Protein AF-A0A7J9YKB8-F1 (afdb_monomer)

Sequence (65 aa):
ARGIEFPDGDLAGKVCAAAFERGLLMETSGPDGEVVKLLPALTVTDAEIDQGLGIIRESVAAVLR

Secondary structure (DSSP, 8-state):
--EEE-SSHHHHHHHHHHHHHTT----EESTTS-EEE----TT--HHHHHHHHHHHHHHHHHH--

Structure (mmCIF, N/CA/C/O backbone):
data_AF-A0A7J9YKB8-F1
#
_entry.id   AF-A0A7J9YKB8-F1
#
loop_
_atom_site.group_PDB
_atom_site.id
_atom_site.type_symbol
_atom_site.label_atom_id
_atom_site.label_alt_id
_atom_site.label_comp_id
_atom_site.label_asym_id
_atom_site.label_entity_id
_atom_site.label_seq_id
_atom_site.pdbx_PDB_ins_code
_atom_site.Cartn_x
_atom_site.Cartn_y
_atom_site.Cartn_z
_atom_site.occupancy
_atom_site.B_iso_or_equiv
_atom_site.auth_seq_id
_atom_site.auth_comp_id
_atom_site.auth_asym_id
_atom_site.auth_atom_id
_atom_site.pdbx_PDB_model_num
ATOM 1 N N . ALA A 1 1 ? 12.883 -0.858 7.308 1.00 59.31 1 ALA A N 1
ATOM 2 C CA . ALA A 1 1 ? 11.413 -0.696 7.303 1.00 59.31 1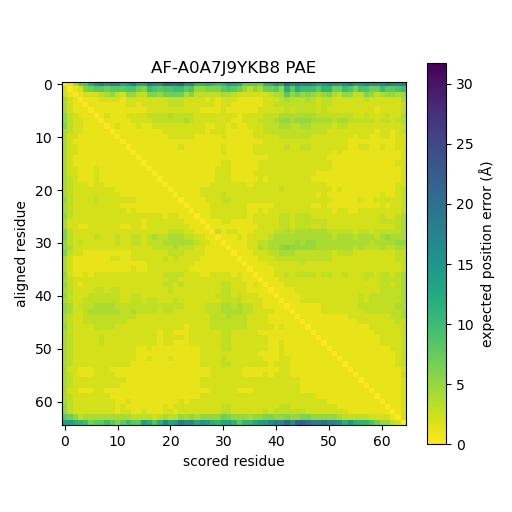 ALA A CA 1
ATOM 3 C C . ALA A 1 1 ? 10.772 -2.082 7.293 1.00 59.31 1 ALA A C 1
ATOM 5 O O . ALA A 1 1 ? 11.457 -3.022 6.910 1.00 59.31 1 ALA A O 1
ATOM 6 N N . ARG A 1 2 ? 9.520 -2.237 7.744 1.00 80.00 2 ARG A N 1
ATOM 7 C CA . ARG A 1 2 ? 8.753 -3.477 7.525 1.00 80.00 2 ARG A CA 1
ATOM 8 C C . ARG A 1 2 ? 7.817 -3.260 6.336 1.00 80.00 2 ARG A C 1
ATOM 10 O O . ARG A 1 2 ? 7.244 -2.178 6.214 1.00 80.00 2 ARG A O 1
ATOM 17 N N . GLY A 1 3 ? 7.692 -4.256 5.471 1.00 92.31 3 GLY A N 1
ATOM 18 C CA . GLY A 1 3 ? 6.932 -4.145 4.233 1.00 92.31 3 GLY A CA 1
ATOM 19 C C . GLY A 1 3 ? 6.834 -5.476 3.500 1.00 92.31 3 GLY A C 1
ATOM 20 O O . GLY A 1 3 ? 7.254 -6.506 4.028 1.00 92.31 3 GLY A O 1
ATOM 21 N N . ILE A 1 4 ? 6.268 -5.424 2.299 1.00 95.12 4 ILE A N 1
ATOM 22 C CA . ILE A 1 4 ? 6.144 -6.554 1.376 1.00 95.12 4 ILE A CA 1
ATOM 23 C C . ILE A 1 4 ? 7.143 -6.325 0.241 1.00 95.12 4 ILE A C 1
ATOM 25 O O . ILE A 1 4 ? 7.068 -5.300 -0.434 1.00 95.12 4 ILE A O 1
ATOM 29 N N . GLU A 1 5 ? 8.083 -7.249 0.070 1.00 96.44 5 GLU A N 1
ATOM 30 C CA . GLU A 1 5 ? 9.095 -7.213 -0.991 1.00 96.44 5 GLU A CA 1
ATOM 31 C C . GLU A 1 5 ? 8.546 -7.828 -2.286 1.00 96.44 5 GLU A C 1
ATOM 33 O O . GLU A 1 5 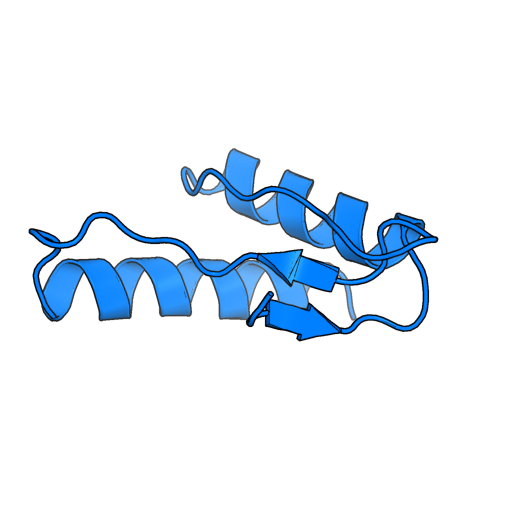? 7.889 -8.873 -2.261 1.00 96.44 5 GLU A O 1
ATOM 38 N N . PHE A 1 6 ? 8.822 -7.168 -3.407 1.00 96.19 6 PHE A N 1
ATOM 39 C CA . PHE A 1 6 ? 8.542 -7.620 -4.767 1.00 96.19 6 PHE A CA 1
ATOM 40 C C . PHE A 1 6 ? 9.866 -7.838 -5.522 1.00 96.19 6 PHE A C 1
ATOM 42 O O . PHE A 1 6 ? 10.894 -7.324 -5.095 1.00 96.19 6 PHE A O 1
ATOM 49 N N . PRO A 1 7 ? 9.871 -8.578 -6.648 1.00 96.06 7 PRO A N 1
ATOM 50 C CA . PRO A 1 7 ? 11.088 -8.820 -7.427 1.00 96.06 7 PRO A CA 1
ATOM 51 C C . PRO A 1 7 ? 11.770 -7.552 -7.961 1.00 96.06 7 PRO A C 1
ATOM 53 O O . PRO A 1 7 ? 12.980 -7.566 -8.166 1.00 96.06 7 PRO A O 1
ATOM 56 N N . ASP A 1 8 ? 11.003 -6.487 -8.213 1.00 96.50 8 ASP A N 1
ATOM 57 C CA . ASP A 1 8 ? 11.495 -5.194 -8.683 1.00 96.50 8 ASP A CA 1
ATOM 58 C C . ASP A 1 8 ? 10.541 -4.043 -8.301 1.00 96.50 8 ASP A C 1
ATOM 60 O O . ASP A 1 8 ? 9.391 -4.251 -7.883 1.00 96.50 8 ASP A O 1
ATOM 64 N N . GLY A 1 9 ? 11.034 -2.809 -8.440 1.00 96.94 9 GLY A N 1
ATOM 65 C CA . GLY A 1 9 ? 10.273 -1.592 -8.155 1.00 96.94 9 GLY A CA 1
ATOM 66 C C . GLY A 1 9 ? 9.114 -1.329 -9.119 1.00 96.94 9 GLY A C 1
ATOM 67 O O . GLY A 1 9 ? 8.127 -0.703 -8.727 1.00 96.94 9 GLY A O 1
ATOM 68 N N . ASP A 1 10 ? 9.172 -1.846 -10.349 1.00 97.81 10 ASP A N 1
ATOM 69 C CA . ASP A 1 10 ? 8.087 -1.700 -11.324 1.00 97.81 10 ASP A CA 1
ATOM 70 C C . ASP A 1 10 ? 6.846 -2.475 -10.867 1.00 97.81 10 ASP A C 1
ATOM 72 O O . ASP A 1 10 ? 5.719 -1.970 -10.932 1.00 97.81 10 ASP A O 1
ATOM 76 N N . LEU A 1 11 ? 7.034 -3.700 -10.373 1.00 97.56 11 LEU A N 1
ATOM 77 C CA . LEU A 1 11 ? 5.954 -4.526 -9.853 1.00 97.56 11 LEU A CA 1
ATOM 78 C C . LEU A 1 11 ? 5.385 -3.947 -8.557 1.00 97.56 11 LEU A C 1
ATOM 80 O O . LEU A 1 11 ? 4.163 -3.845 -8.424 1.00 97.56 11 LEU A O 1
ATOM 84 N N . ALA A 1 12 ? 6.252 -3.499 -7.643 1.00 97.75 12 ALA A N 1
ATOM 85 C CA . ALA A 1 12 ? 5.837 -2.805 -6.425 1.00 97.75 12 ALA A CA 1
ATOM 86 C C . ALA A 1 12 ? 5.020 -1.537 -6.746 1.00 97.75 12 ALA A C 1
ATOM 88 O O . ALA A 1 12 ? 3.952 -1.312 -6.170 1.00 97.75 12 ALA A O 1
ATOM 89 N N . GLY A 1 13 ? 5.471 -0.742 -7.722 1.00 98.00 13 GLY A N 1
ATOM 90 C CA . GLY A 1 13 ? 4.785 0.459 -8.195 1.00 98.00 13 GLY A CA 1
ATOM 91 C C . GLY A 1 13 ? 3.406 0.168 -8.789 1.00 98.00 13 GLY A C 1
ATOM 92 O O . GLY A 1 13 ? 2.436 0.849 -8.447 1.00 98.00 13 GLY A O 1
ATOM 93 N N . LYS A 1 14 ? 3.277 -0.882 -9.613 1.00 98.31 14 LYS A N 1
ATOM 94 C CA . LYS A 1 14 ? 1.980 -1.329 -10.157 1.00 98.31 14 LYS A CA 1
ATOM 95 C C . LYS A 1 14 ? 1.003 -1.734 -9.055 1.00 98.31 14 LYS A C 1
ATOM 97 O O . LYS A 1 14 ? -0.174 -1.390 -9.135 1.00 98.31 14 LYS A O 1
ATOM 102 N N . VAL A 1 15 ? 1.478 -2.428 -8.019 1.00 98.38 15 VAL A N 1
ATOM 103 C CA . VAL A 1 15 ? 0.640 -2.795 -6.868 1.00 98.38 15 VAL A CA 1
ATOM 104 C C . VAL A 1 15 ? 0.182 -1.556 -6.097 1.00 98.38 15 VAL A C 1
ATOM 106 O O . VAL A 1 15 ? -1.005 -1.454 -5.791 1.00 98.38 15 VAL A O 1
ATOM 109 N N . CYS A 1 16 ? 1.069 -0.589 -5.836 1.00 98.19 16 CYS A N 1
ATOM 110 C CA . CYS A 1 16 ? 0.693 0.678 -5.195 1.00 98.19 16 CYS A CA 1
ATOM 111 C C . CYS A 1 16 ? -0.337 1.466 -6.021 1.00 98.19 16 CYS A C 1
ATOM 113 O O . CYS A 1 16 ? -1.297 1.985 -5.456 1.00 98.19 16 CYS A O 1
ATOM 115 N N . ALA A 1 17 ? -0.182 1.522 -7.348 1.00 98.38 17 ALA A N 1
ATOM 116 C CA . ALA A 1 17 ? -1.144 2.178 -8.234 1.00 98.38 17 ALA A CA 1
ATOM 117 C C . ALA A 1 17 ? -2.521 1.492 -8.187 1.00 98.38 17 ALA A C 1
ATOM 119 O O . ALA A 1 17 ? -3.539 2.155 -7.993 1.00 98.38 17 ALA A O 1
ATOM 120 N N . ALA A 1 18 ? -2.551 0.158 -8.265 1.00 98.44 18 ALA A N 1
ATOM 121 C CA . ALA A 1 18 ? -3.781 -0.621 -8.149 1.00 98.44 18 ALA A CA 1
ATOM 122 C C . ALA A 1 18 ? -4.466 -0.439 -6.778 1.00 98.44 18 ALA A C 1
ATOM 124 O O . ALA A 1 18 ? -5.696 -0.372 -6.704 1.00 98.44 18 ALA A O 1
ATOM 125 N N . ALA A 1 19 ? -3.695 -0.333 -5.693 1.00 98.56 19 ALA A N 1
ATOM 126 C CA . ALA A 1 19 ? -4.229 -0.052 -4.362 1.00 98.56 19 ALA A CA 1
ATOM 127 C C . ALA A 1 19 ? -4.813 1.365 -4.269 1.00 98.56 19 ALA A C 1
ATOM 129 O O . ALA A 1 19 ? -5.898 1.546 -3.711 1.00 98.56 19 ALA A O 1
ATOM 130 N N . PHE A 1 20 ? -4.152 2.351 -4.882 1.00 98.56 20 PHE A N 1
ATOM 131 C CA . PHE A 1 20 ? -4.619 3.736 -4.912 1.00 98.56 20 PHE A CA 1
ATOM 132 C C . PHE A 1 20 ? -5.957 3.880 -5.648 1.00 98.56 20 PHE A C 1
ATOM 134 O O . PHE A 1 20 ? -6.869 4.529 -5.137 1.00 98.56 20 PHE A O 1
ATOM 141 N N . GLU A 1 21 ? -6.131 3.197 -6.783 1.00 98.50 21 GLU A N 1
ATOM 142 C CA . GLU A 1 21 ? -7.416 3.125 -7.503 1.00 98.50 21 GLU A CA 1
ATOM 143 C C . GLU A 1 21 ? -8.550 2.526 -6.652 1.00 98.50 21 GLU A C 1
ATOM 145 O O . GLU A 1 21 ? -9.721 2.845 -6.857 1.00 98.50 21 GLU A O 1
ATOM 150 N N . ARG A 1 22 ? -8.210 1.681 -5.670 1.00 98.44 22 ARG A N 1
ATOM 151 C CA . ARG A 1 22 ? -9.143 1.068 -4.708 1.00 98.44 22 ARG A CA 1
ATOM 152 C C . ARG A 1 22 ? -9.294 1.874 -3.413 1.00 98.44 22 ARG A C 1
ATOM 154 O O . ARG A 1 22 ? -9.951 1.413 -2.484 1.00 98.44 22 ARG A O 1
ATOM 161 N N . GLY A 1 23 ? -8.705 3.066 -3.342 1.00 98.19 23 GLY A N 1
ATOM 162 C CA . GLY A 1 23 ? -8.824 3.970 -2.199 1.00 98.19 23 GLY A CA 1
ATOM 163 C C . GLY A 1 23 ? -7.837 3.712 -1.058 1.00 98.19 23 GLY A C 1
ATOM 164 O O . GLY A 1 23 ? -8.041 4.241 0.033 1.00 98.19 23 GLY A O 1
ATOM 165 N N . LEU A 1 24 ? -6.770 2.936 -1.279 1.00 98.31 24 LEU A N 1
ATOM 166 C CA . LEU A 1 24 ? -5.707 2.728 -0.294 1.00 98.31 24 LEU A CA 1
ATOM 167 C C . LEU A 1 24 ? -4.408 3.411 -0.736 1.00 98.31 24 LEU A C 1
ATOM 169 O O . LEU A 1 24 ? -3.805 3.039 -1.740 1.00 98.31 24 LEU A O 1
ATOM 173 N N . LEU A 1 25 ? -3.943 4.387 0.047 1.00 97.62 25 LEU A N 1
ATOM 174 C CA . LEU A 1 25 ? -2.652 5.033 -0.181 1.00 97.62 25 LEU A CA 1
ATOM 175 C C . LEU A 1 25 ? -1.510 4.153 0.342 1.00 97.62 25 LEU A C 1
ATOM 177 O O . LEU A 1 25 ? -1.481 3.787 1.516 1.00 97.62 25 LEU A O 1
ATOM 181 N N . MET A 1 26 ? -0.552 3.861 -0.532 1.00 95.88 26 MET A N 1
ATOM 182 C CA . MET A 1 26 ? 0.654 3.089 -0.234 1.00 95.88 26 MET A CA 1
ATOM 183 C C . MET A 1 26 ? 1.863 3.743 -0.907 1.00 95.88 26 MET A C 1
ATOM 185 O O . MET A 1 26 ? 1.715 4.511 -1.857 1.00 95.88 26 MET A O 1
ATOM 189 N N . GLU A 1 27 ? 3.063 3.426 -0.431 1.00 96.06 27 GLU A N 1
ATOM 190 C CA . GLU A 1 27 ? 4.314 3.943 -0.985 1.00 96.06 27 GLU A CA 1
ATOM 191 C C . GLU A 1 27 ? 5.378 2.839 -1.010 1.00 96.06 27 GLU A C 1
ATOM 193 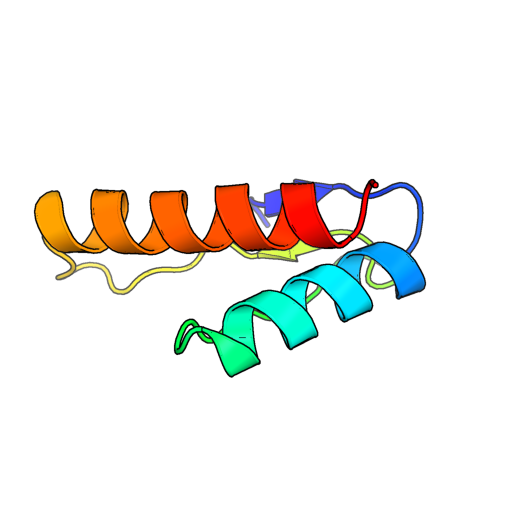O O . GLU A 1 27 ? 5.390 1.945 -0.153 1.00 96.06 27 GLU A O 1
ATOM 198 N N . THR A 1 28 ? 6.288 2.920 -1.977 1.00 96.94 28 THR A N 1
ATOM 199 C CA . THR A 1 28 ? 7.440 2.026 -2.104 1.00 96.94 28 THR A CA 1
ATOM 200 C C . THR A 1 28 ? 8.654 2.513 -1.299 1.00 96.94 28 THR A C 1
ATOM 202 O O . THR A 1 28 ? 8.703 3.625 -0.767 1.00 96.94 28 THR A O 1
ATOM 205 N N . SER A 1 29 ? 9.630 1.625 -1.135 1.00 95.31 29 SER A N 1
ATOM 206 C CA . SER A 1 29 ? 10.902 1.783 -0.428 1.00 95.31 29 SER A CA 1
ATOM 207 C C . SER A 1 29 ? 11.866 0.684 -0.864 1.00 95.31 29 SER A C 1
ATOM 209 O O . SER A 1 29 ? 11.528 -0.099 -1.741 1.00 95.31 29 SER A O 1
ATOM 211 N N . GLY A 1 30 ? 13.028 0.596 -0.219 1.00 93.25 30 GLY A N 1
ATOM 212 C CA . GLY A 1 30 ? 14.119 -0.257 -0.681 1.00 93.25 30 GLY A CA 1
ATOM 213 C C . GLY A 1 30 ? 15.028 0.517 -1.639 1.00 93.25 30 GLY A C 1
ATOM 214 O O . GLY A 1 30 ? 14.611 1.557 -2.160 1.00 93.25 30 GLY A O 1
ATOM 215 N N . PRO A 1 31 ? 16.294 0.100 -1.792 1.00 94.50 31 PRO A N 1
ATOM 216 C CA . PRO A 1 31 ? 17.237 0.738 -2.708 1.00 94.50 31 PRO A CA 1
ATOM 217 C C . PRO A 1 31 ? 16.723 0.801 -4.154 1.00 94.50 31 PRO A C 1
ATOM 219 O O . PRO A 1 31 ? 17.023 1.779 -4.836 1.00 94.50 31 PRO A O 1
ATOM 222 N N . ASP A 1 32 ? 15.902 -0.166 -4.571 1.00 95.38 32 ASP A N 1
ATOM 223 C CA . ASP A 1 32 ? 15.365 -0.286 -5.928 1.00 95.38 32 ASP A CA 1
ATOM 224 C C . ASP A 1 32 ? 13.847 -0.004 -5.989 1.00 95.38 32 ASP A C 1
ATOM 226 O O . ASP A 1 32 ? 13.203 -0.206 -7.019 1.00 95.38 32 ASP A O 1
ATOM 230 N N . GLY A 1 33 ? 13.250 0.490 -4.895 1.00 96.50 33 GLY A N 1
ATOM 231 C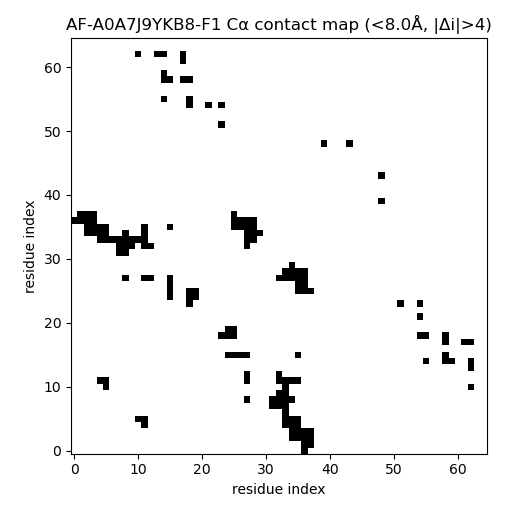 CA . GLY A 1 33 ? 11.808 0.748 -4.806 1.00 96.50 33 GLY A CA 1
ATOM 232 C C . GLY A 1 33 ? 10.950 -0.523 -4.729 1.00 96.50 33 GLY A C 1
ATOM 233 O O . GLY A 1 33 ? 9.744 -0.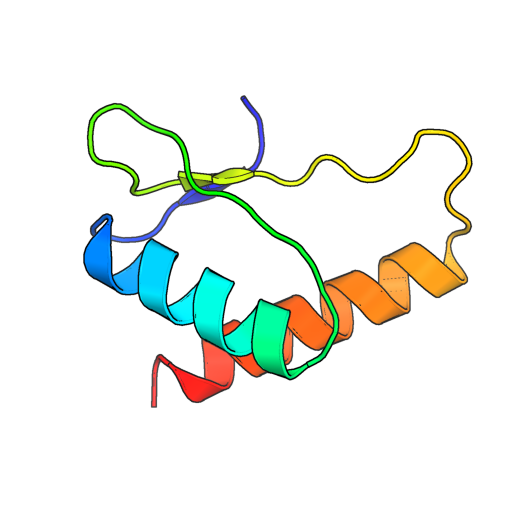468 -4.958 1.00 96.50 33 GLY A O 1
ATOM 234 N N . GLU A 1 34 ? 11.560 -1.657 -4.407 1.00 96.81 34 GLU A N 1
ATOM 235 C CA . GLU A 1 34 ? 11.007 -3.007 -4.463 1.00 96.81 34 GLU A CA 1
ATOM 236 C C . GLU A 1 34 ? 10.169 -3.403 -3.234 1.00 96.81 34 GLU A C 1
ATOM 238 O O . GLU A 1 34 ? 9.498 -4.435 -3.234 1.00 96.81 34 GLU A O 1
ATOM 243 N N . VAL A 1 35 ? 10.156 -2.582 -2.180 1.00 97.19 35 VAL A N 1
ATOM 244 C CA . VAL A 1 35 ? 9.447 -2.873 -0.926 1.00 97.19 35 VAL A CA 1
ATOM 245 C C . VAL A 1 35 ? 8.282 -1.919 -0.707 1.00 97.19 35 VAL A C 1
ATOM 247 O O . VAL A 1 35 ? 8.474 -0.728 -0.466 1.00 97.19 35 VAL A O 1
ATOM 250 N N . VAL A 1 36 ? 7.062 -2.442 -0.653 1.00 96.94 36 VAL A N 1
ATOM 251 C CA . VAL A 1 36 ? 5.874 -1.660 -0.291 1.00 96.94 36 VAL A CA 1
ATOM 252 C C . VAL A 1 36 ? 5.753 -1.549 1.233 1.00 96.94 36 VAL A C 1
ATOM 254 O O . VAL A 1 36 ? 5.716 -2.559 1.941 1.00 96.94 36 VAL A O 1
ATOM 257 N N . LYS A 1 37 ? 5.689 -0.320 1.762 1.00 95.06 37 LYS A N 1
ATOM 258 C CA . LYS A 1 37 ? 5.621 -0.045 3.211 1.00 95.06 37 LYS A CA 1
ATOM 259 C C . LYS A 1 37 ? 4.231 -0.359 3.779 1.00 95.06 37 LYS A C 1
ATOM 261 O O . LYS A 1 37 ? 3.221 -0.025 3.166 1.00 95.06 37 LYS A O 1
ATOM 266 N N . LEU A 1 38 ? 4.176 -0.886 5.006 1.00 94.25 38 LEU A N 1
ATOM 267 C CA . LEU A 1 38 ? 2.937 -1.008 5.788 1.00 94.25 38 LEU A CA 1
ATOM 268 C C . LEU A 1 38 ? 3.027 -0.119 7.032 1.00 94.25 38 LEU A C 1
ATOM 270 O O . LEU A 1 38 ? 3.609 -0.508 8.044 1.00 94.25 38 LEU A O 1
ATOM 274 N N . LEU A 1 39 ? 2.491 1.097 6.926 1.00 94.88 39 LEU A N 1
ATOM 275 C CA . LEU A 1 39 ? 2.559 2.133 7.963 1.00 94.88 39 LEU A CA 1
ATOM 276 C C . LEU A 1 39 ? 1.166 2.733 8.233 1.00 94.88 39 LEU A C 1
ATOM 278 O O . LEU A 1 39 ? 0.949 3.912 7.949 1.00 94.88 39 LEU A O 1
ATOM 282 N N . PRO A 1 40 ? 0.196 1.943 8.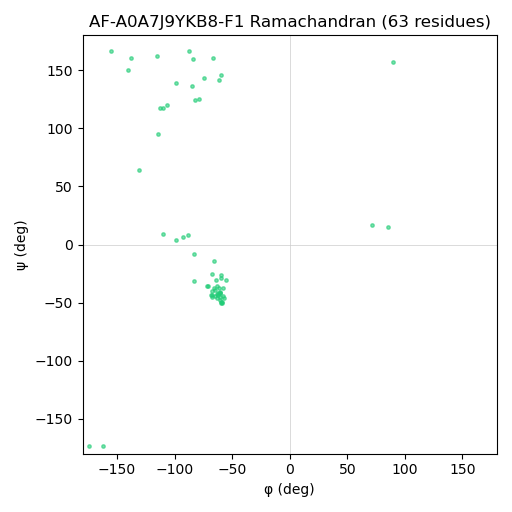731 1.00 94.38 40 PRO A N 1
ATOM 283 C CA . PRO A 1 40 ? -1.101 2.491 9.108 1.00 94.38 40 PRO A CA 1
ATOM 284 C C . PRO A 1 40 ? -0.963 3.430 10.318 1.00 94.38 40 PRO A C 1
ATOM 286 O O . PRO A 1 40 ? 0.010 3.366 11.075 1.00 94.38 40 PRO A O 1
ATOM 289 N N . ALA A 1 41 ? -1.953 4.300 10.521 1.00 95.94 41 ALA A N 1
ATOM 290 C CA . ALA A 1 41 ? -2.012 5.143 11.711 1.00 95.94 41 ALA A CA 1
ATOM 291 C C . ALA A 1 41 ? -2.067 4.288 12.989 1.00 95.94 41 ALA A C 1
ATOM 293 O O . ALA A 1 41 ? -2.724 3.253 13.012 1.00 95.94 41 ALA A O 1
ATOM 294 N N . LEU A 1 42 ? -1.454 4.748 14.085 1.00 96.81 42 LEU A N 1
ATOM 295 C CA . LEU A 1 42 ? -1.484 4.024 15.369 1.00 96.81 42 LEU A CA 1
ATOM 296 C C . LEU A 1 42 ? -2.888 3.934 15.997 1.00 96.81 42 LEU A C 1
ATOM 298 O O . LEU A 1 42 ? -3.091 3.169 16.932 1.00 96.81 42 LEU A O 1
ATOM 302 N N . THR A 1 43 ? -3.835 4.734 15.508 1.00 97.88 43 THR A N 1
ATOM 303 C CA . THR A 1 43 ? -5.232 4.789 15.961 1.00 97.88 43 THR A CA 1
ATOM 304 C C . THR A 1 43 ? -6.186 3.997 15.067 1.00 97.88 43 THR A C 1
ATOM 306 O O . THR A 1 43 ? -7.394 4.086 15.265 1.00 97.88 43 THR A O 1
ATOM 309 N N . VAL A 1 44 ? -5.667 3.293 14.054 1.00 97.62 44 VAL A N 1
ATOM 310 C CA . VAL A 1 44 ? -6.470 2.452 13.160 1.00 97.62 44 VAL A CA 1
ATOM 311 C C . VAL A 1 44 ? -7.156 1.340 13.955 1.00 97.62 44 VAL A C 1
ATOM 313 O O . VAL A 1 44 ? -6.578 0.774 14.884 1.00 97.62 44 VAL A O 1
ATOM 316 N N . THR A 1 45 ? -8.393 1.028 13.596 1.00 98.62 45 THR A N 1
ATOM 317 C CA . THR A 1 45 ? -9.143 -0.093 14.169 1.00 98.62 45 THR A CA 1
ATOM 318 C C . THR A 1 45 ? -8.807 -1.408 13.465 1.00 98.62 45 THR A C 1
ATOM 320 O O . THR A 1 45 ? -8.377 -1.417 12.311 1.00 98.62 45 THR A O 1
ATOM 323 N N . ASP A 1 46 ? -9.074 -2.541 14.119 1.00 98.38 46 ASP A N 1
ATOM 324 C CA . ASP A 1 46 ? -8.894 -3.864 13.501 1.00 98.38 46 ASP A CA 1
ATOM 325 C C . ASP A 1 46 ? -9.727 -4.017 12.215 1.00 98.38 46 ASP A C 1
ATOM 327 O O . ASP A 1 46 ? -9.252 -4.558 11.222 1.00 98.38 46 ASP A O 1
ATOM 331 N N . ALA A 1 47 ? -10.941 -3.456 12.186 1.00 98.50 47 ALA A N 1
ATOM 332 C CA . ALA A 1 47 ? -11.799 -3.486 11.001 1.00 98.50 47 ALA A CA 1
ATOM 333 C C . ALA A 1 47 ? -11.201 -2.706 9.813 1.00 98.50 47 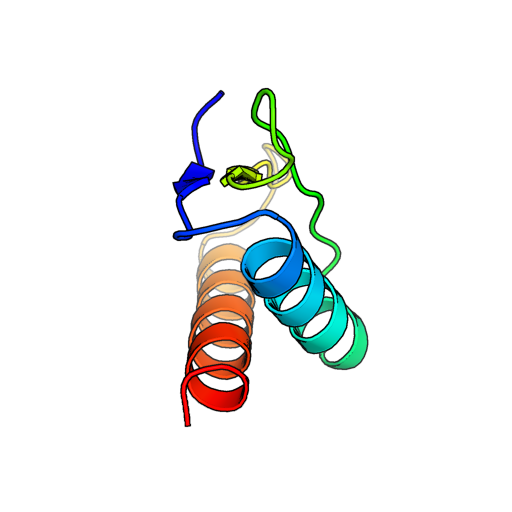ALA A C 1
ATOM 335 O O . ALA A 1 47 ? -11.291 -3.144 8.666 1.00 98.50 47 ALA A O 1
ATOM 336 N N . GLU A 1 48 ? -10.571 -1.558 10.072 1.00 98.25 48 GLU A N 1
ATOM 337 C CA . GLU A 1 48 ? -9.874 -0.781 9.040 1.00 98.25 48 GLU A CA 1
ATOM 338 C C . GLU A 1 48 ? -8.587 -1.479 8.576 1.00 98.25 48 GLU A C 1
ATOM 340 O O . GLU A 1 48 ? -8.267 -1.433 7.385 1.00 98.25 48 GLU A O 1
ATOM 345 N N . ILE A 1 49 ? -7.873 -2.164 9.480 1.00 97.75 49 ILE A N 1
ATOM 346 C CA . ILE A 1 49 ? -6.737 -3.029 9.124 1.00 97.75 49 ILE A CA 1
ATOM 347 C C . ILE A 1 49 ? -7.207 -4.129 8.168 1.00 97.75 49 ILE A C 1
ATOM 349 O O . ILE A 1 49 ? -6.615 -4.294 7.101 1.00 97.75 49 ILE A O 1
ATOM 353 N N . ASP A 1 50 ? -8.283 -4.842 8.505 1.00 98.44 50 ASP A N 1
ATOM 354 C CA . ASP A 1 50 ? -8.832 -5.919 7.677 1.00 98.44 50 ASP A CA 1
ATOM 355 C C . ASP A 1 50 ? -9.265 -5.410 6.296 1.00 98.44 50 ASP A C 1
ATOM 357 O O . ASP A 1 50 ? -8.964 -6.037 5.274 1.00 98.44 50 ASP A O 1
ATOM 361 N N . GLN A 1 51 ? -9.908 -4.238 6.242 1.00 98.50 51 GLN A N 1
ATOM 362 C CA . GLN A 1 51 ? -10.254 -3.575 4.984 1.00 98.50 51 GLN A CA 1
ATOM 363 C C . GLN A 1 51 ? -8.999 -3.261 4.154 1.00 98.50 51 GLN A C 1
ATOM 365 O O . GLN A 1 51 ? -8.941 -3.594 2.967 1.00 98.50 51 GLN A O 1
ATOM 370 N N . GLY A 1 52 ? -7.983 -2.645 4.765 1.00 98.00 52 GLY A N 1
ATOM 371 C CA . GLY A 1 52 ? -6.728 -2.301 4.096 1.00 98.00 52 GLY A CA 1
ATOM 372 C C . GLY A 1 52 ? -5.996 -3.535 3.564 1.00 98.00 52 GLY A C 1
ATOM 373 O O . GLY A 1 52 ? -5.588 -3.564 2.403 1.00 98.00 52 GLY A O 1
ATOM 374 N N . LEU A 1 53 ? -5.895 -4.595 4.368 1.00 97.62 53 LEU A N 1
ATOM 375 C CA . LEU A 1 53 ? -5.302 -5.871 3.959 1.00 97.62 53 LEU A CA 1
ATOM 376 C C . LEU A 1 53 ? -6.091 -6.539 2.824 1.00 97.62 53 LEU A C 1
ATOM 378 O O . LEU A 1 53 ? -5.490 -7.136 1.926 1.00 97.62 53 LEU A O 1
ATOM 382 N N . GLY A 1 54 ? -7.420 -6.409 2.822 1.00 98.56 54 GLY A N 1
ATOM 383 C CA . GLY A 1 54 ? -8.276 -6.836 1.717 1.00 98.56 54 GLY A CA 1
ATOM 384 C C . GLY A 1 54 ? -7.915 -6.145 0.401 1.00 98.56 54 GLY A C 1
ATOM 385 O O . GLY A 1 54 ? -7.668 -6.825 -0.597 1.00 98.56 54 GLY A O 1
ATOM 386 N N . ILE A 1 55 ? -7.787 -4.815 0.424 1.00 98.69 55 ILE A N 1
ATOM 387 C CA . ILE A 1 55 ? -7.394 -4.019 -0.749 1.00 98.69 55 ILE A CA 1
ATOM 388 C C . ILE A 1 55 ? -5.988 -4.400 -1.231 1.00 98.69 55 ILE A C 1
ATOM 390 O O . ILE A 1 55 ? -5.777 -4.562 -2.436 1.00 98.69 55 ILE A O 1
ATOM 394 N N . ILE A 1 56 ? -5.032 -4.603 -0.317 1.00 97.94 56 ILE A N 1
ATOM 395 C CA . ILE A 1 56 ? -3.668 -5.042 -0.661 1.00 97.94 56 ILE A CA 1
ATOM 396 C C . ILE A 1 56 ? -3.710 -6.379 -1.400 1.00 97.94 56 ILE A C 1
ATOM 398 O O . ILE A 1 56 ? -3.145 -6.505 -2.487 1.00 97.94 56 ILE A O 1
ATOM 402 N N . ARG A 1 57 ? -4.418 -7.370 -0.846 1.00 97.94 57 ARG A N 1
ATOM 403 C CA . ARG A 1 57 ? -4.552 -8.700 -1.454 1.00 97.94 57 ARG A CA 1
ATOM 404 C C . ARG A 1 57 ? -5.143 -8.622 -2.860 1.00 97.94 57 ARG A C 1
ATOM 406 O O . ARG A 1 57 ? -4.627 -9.262 -3.773 1.00 97.94 57 ARG A O 1
ATOM 413 N N . GLU A 1 58 ? -6.213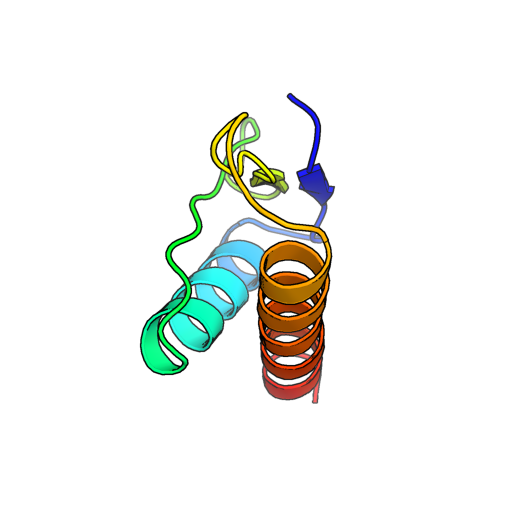 -7.853 -3.042 1.00 98.56 58 GLU A N 1
ATOM 414 C CA . GLU A 1 58 ? -6.862 -7.686 -4.347 1.00 98.56 58 GLU A CA 1
ATOM 415 C C . GLU A 1 58 ? -5.967 -6.973 -5.364 1.00 98.56 58 GLU A C 1
ATOM 417 O O . GLU A 1 58 ? -5.959 -7.345 -6.537 1.00 98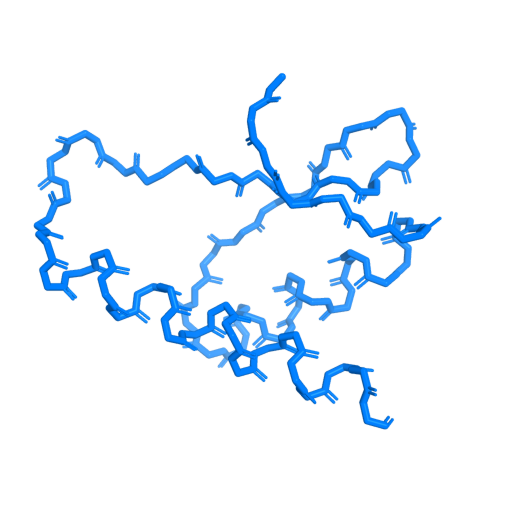.56 58 GLU A O 1
ATOM 422 N N . SER A 1 59 ? -5.185 -5.990 -4.917 1.00 98.38 59 SER A N 1
ATOM 423 C CA . SER A 1 59 ? -4.253 -5.239 -5.765 1.00 98.38 59 SER A CA 1
ATOM 424 C C . SER A 1 59 ? -3.104 -6.123 -6.243 1.00 98.38 59 SER A C 1
ATOM 426 O O . SER A 1 59 ? -2.812 -6.164 -7.436 1.00 98.38 59 SER A O 1
ATOM 428 N N . VAL A 1 60 ? -2.513 -6.910 -5.340 1.00 97.50 60 VAL A N 1
ATOM 429 C CA . VAL A 1 60 ? -1.480 -7.897 -5.686 1.00 97.50 60 VAL A CA 1
ATOM 430 C C . VAL A 1 60 ? -2.032 -8.943 -6.657 1.00 97.50 60 VAL A C 1
ATOM 432 O O . VAL A 1 60 ? -1.427 -9.205 -7.694 1.00 97.50 60 VAL A O 1
ATOM 435 N N . ALA A 1 61 ? -3.211 -9.503 -6.373 1.00 97.75 61 ALA A N 1
ATOM 436 C CA . ALA A 1 61 ? -3.839 -10.498 -7.239 1.00 97.75 61 ALA A CA 1
ATOM 437 C C . ALA A 1 61 ? -4.211 -9.948 -8.626 1.00 97.75 61 ALA A C 1
ATOM 439 O O . ALA A 1 61 ? -4.228 -10.705 -9.592 1.00 97.75 61 ALA A O 1
ATOM 440 N N . ALA A 1 62 ? -4.530 -8.657 -8.743 1.00 97.81 62 ALA A N 1
ATOM 441 C CA . ALA A 1 62 ? -4.815 -8.029 -10.029 1.00 97.81 62 ALA A CA 1
ATOM 442 C C . ALA A 1 62 ? -3.554 -7.848 -10.888 1.00 97.81 62 ALA A C 1
ATOM 444 O O . ALA A 1 62 ? -3.636 -7.981 -12.104 1.00 97.81 62 ALA A O 1
ATOM 445 N N . VAL A 1 63 ? -2.409 -7.561 -10.263 1.00 97.31 63 VAL A N 1
ATOM 446 C CA . VAL A 1 63 ? -1.138 -7.297 -10.957 1.00 97.31 63 VAL A CA 1
ATOM 447 C C . VAL A 1 63 ? -0.393 -8.584 -11.332 1.00 97.31 63 VAL A C 1
ATOM 449 O O . VAL A 1 63 ? 0.291 -8.604 -12.349 1.00 97.31 63 VAL A O 1
ATOM 452 N N . LEU A 1 64 ? -0.520 -9.653 -10.539 1.00 91.06 64 LEU A N 1
ATOM 453 C CA . LEU A 1 64 ? 0.180 -10.932 -10.755 1.00 91.06 64 LEU A CA 1
ATOM 454 C C . LEU A 1 64 ? -0.566 -11.935 -11.659 1.00 91.06 64 LEU A C 1
ATOM 456 O O . LEU A 1 64 ? -0.167 -13.098 -11.724 1.00 91.06 64 LEU A O 1
ATOM 460 N N . ARG A 1 65 ? -1.665 -11.527 -12.299 1.00 68.25 65 ARG A N 1
ATOM 461 C CA . ARG A 1 65 ? -2.437 -12.377 -13.221 1.00 68.25 65 ARG A CA 1
ATOM 462 C C . ARG A 1 65 ? -1.856 -12.419 -14.625 1.00 68.25 65 ARG A C 1
ATOM 464 O O . ARG A 1 65 ? -1.334 -11.381 -15.082 1.00 68.25 65 ARG A O 1
#

Radius of gyration: 11.42 Å; Cα contacts (8 Å, |Δi|>4): 82; chains: 1; bounding box: 29×18×29 Å

Solvent-accessible surface area (backbone atoms only — not comparable to full-atom values): 3752 Å² total; per-residue (Å²): 137,65,60,53,78,44,100,39,25,69,61,31,47,52,28,34,52,45,19,42,79,71,74,40,91,59,53,67,32,66,99,67,30,17,22,33,52,71,80,77,65,96,82,63,49,72,69,56,50,53,52,51,52,49,44,48,53,53,17,47,56,63,67,77,105

Mean predicted aligned error: 2.36 Å

Foldseek 3Di:
DDFDFAPALVLVVQLQVQLVVVVDHWAFDDPRSGGIDDDDDPPDDPVNVVVSVVSSVVSNVVSVD

pLDDT: mean 95.77, std 6.33, range [59.31, 98.69]

Nearest PDB structures (foldseek):
  1szk-assembly1_D  TM=9.631E-01  e=2.015E-03  Escherichia coli
  6wop-assembly1_A  TM=9.693E-01  e=3.487E-03  Acinetobacter baumannii ATCC 19606 = CIP 70.34 = JCM 6841
  3dxv-assembly1_A  TM=9.548E-01  e=1.044E-02  Achromobacter obae
  2zuk-assembly1_A  TM=9.526E-01  e=1.283E-02  Achromobacter obae
  3dxv-assembly1_B  TM=9.573E-01  e=1.576E-02  Achromobacter obae